Protein AF-K1SHK1-F1 (afdb_monomer)

Structure (mmCIF, N/CA/C/O backbone):
data_AF-K1SHK1-F1
#
_entry.id   AF-K1SHK1-F1
#
loop_
_atom_site.group_PDB
_atom_site.id
_atom_site.type_symbol
_atom_site.label_atom_id
_atom_site.label_alt_id
_atom_site.label_comp_id
_atom_site.label_asym_id
_atom_site.label_entity_id
_atom_site.label_seq_id
_atom_site.pdbx_PDB_ins_code
_atom_site.Cartn_x
_atom_site.Cartn_y
_atom_site.Cartn_z
_atom_site.occupancy
_atom_site.B_iso_or_equiv
_atom_site.auth_seq_id
_atom_site.auth_comp_id
_atom_site.auth_asym_id
_atom_site.auth_atom_id
_atom_site.pdbx_PDB_model_num
ATOM 1 N N . MET A 1 1 ? 2.068 -18.508 -7.326 1.00 62.22 1 MET A N 1
ATOM 2 C CA . MET A 1 1 ? 1.349 -17.843 -6.220 1.00 62.22 1 MET A CA 1
ATOM 3 C C . MET A 1 1 ? 2.300 -16.813 -5.642 1.00 62.22 1 MET A C 1
ATOM 5 O O . MET A 1 1 ? 3.350 -17.201 -5.154 1.00 62.22 1 MET A O 1
ATOM 9 N N . GLY A 1 2 ? 2.003 -15.531 -5.806 1.00 76.31 2 GLY A N 1
ATOM 10 C CA . GLY A 1 2 ? 2.840 -14.425 -5.348 1.00 76.31 2 GLY A CA 1
ATOM 11 C C . GLY A 1 2 ? 1.979 -13.176 -5.210 1.00 76.31 2 GLY A C 1
ATOM 12 O O . GLY A 1 2 ? 0.918 -13.101 -5.830 1.00 76.31 2 GLY A O 1
ATOM 13 N N . TYR A 1 3 ? 2.406 -12.241 -4.371 1.00 85.44 3 TYR A N 1
ATOM 14 C CA . TYR A 1 3 ? 1.719 -10.966 -4.191 1.00 85.44 3 TYR A CA 1
ATOM 15 C C . TYR A 1 3 ? 2.207 -9.970 -5.247 1.00 85.44 3 TYR A C 1
ATOM 17 O O . TYR A 1 3 ? 3.409 -9.869 -5.482 1.00 85.44 3 TYR A O 1
ATOM 25 N N . GLY A 1 4 ? 1.280 -9.253 -5.888 1.00 90.62 4 GLY A N 1
ATOM 26 C CA . GLY A 1 4 ? 1.608 -8.224 -6.883 1.00 90.62 4 GLY A CA 1
ATOM 27 C C . GLY A 1 4 ? 1.998 -6.878 -6.268 1.00 90.62 4 GLY A C 1
ATOM 28 O O . GLY A 1 4 ? 2.672 -6.079 -6.912 1.00 90.62 4 GLY A O 1
ATOM 29 N N . THR A 1 5 ? 1.630 -6.651 -5.008 1.00 92.75 5 THR A N 1
ATOM 30 C CA . THR A 1 5 ? 1.702 -5.340 -4.356 1.00 92.75 5 THR A CA 1
ATOM 31 C C . THR A 1 5 ? 2.065 -5.512 -2.883 1.00 92.75 5 THR A C 1
ATOM 33 O O . THR A 1 5 ? 1.709 -6.517 -2.265 1.00 92.75 5 THR A O 1
ATOM 36 N N . ALA A 1 6 ? 2.756 -4.530 -2.313 1.00 94.38 6 ALA A N 1
ATOM 37 C CA . ALA A 1 6 ? 3.052 -4.436 -0.889 1.00 94.38 6 ALA A CA 1
ATOM 38 C C . ALA A 1 6 ? 2.403 -3.181 -0.304 1.00 94.38 6 ALA A C 1
ATOM 40 O O . ALA A 1 6 ? 2.495 -2.102 -0.887 1.00 94.38 6 ALA A O 1
ATOM 41 N N . VAL A 1 7 ? 1.776 -3.324 0.862 1.00 94.94 7 VAL A N 1
ATOM 42 C CA . VAL A 1 7 ? 1.160 -2.225 1.613 1.00 94.94 7 VAL A CA 1
ATOM 43 C C . VAL A 1 7 ? 1.848 -2.124 2.969 1.00 94.94 7 VAL A C 1
ATOM 45 O O . VAL A 1 7 ? 2.088 -3.137 3.627 1.00 94.94 7 VAL A O 1
ATOM 48 N N . VAL A 1 8 ? 2.188 -0.906 3.382 1.00 94.69 8 VAL A N 1
ATOM 49 C CA . VAL A 1 8 ? 2.933 -0.642 4.613 1.00 94.69 8 VAL A CA 1
ATOM 50 C C . VAL A 1 8 ? 2.397 0.597 5.315 1.00 94.69 8 VAL A C 1
ATOM 52 O O . VAL A 1 8 ? 1.985 1.567 4.678 1.00 94.69 8 VAL A O 1
ATOM 55 N N . LEU A 1 9 ? 2.442 0.568 6.644 1.00 95.88 9 LEU A N 1
ATOM 56 C CA . LEU A 1 9 ? 2.297 1.761 7.462 1.00 95.88 9 LEU A CA 1
ATOM 57 C C . LEU A 1 9 ? 3.692 2.313 7.772 1.00 95.88 9 LEU A C 1
ATOM 59 O O . LEU A 1 9 ? 4.488 1.655 8.442 1.00 95.88 9 LEU A O 1
ATOM 63 N N . GLY A 1 10 ? 4.017 3.494 7.256 1.00 92.69 10 GLY A N 1
ATOM 64 C CA . GLY A 1 10 ? 5.384 3.996 7.278 1.00 92.69 10 GLY A CA 1
ATOM 65 C C . GLY A 1 10 ? 5.521 5.493 7.027 1.00 92.69 10 GLY A C 1
ATOM 66 O O . GLY A 1 10 ? 4.569 6.188 6.694 1.00 92.69 10 GLY A O 1
ATOM 67 N N . HIS A 1 11 ? 6.735 6.016 7.206 1.00 92.56 11 HIS A N 1
ATOM 68 C CA . HIS A 1 11 ? 6.978 7.455 7.116 1.00 92.56 11 HIS A CA 1
ATOM 69 C C . HIS A 1 11 ? 6.854 7.977 5.676 1.00 92.56 11 HIS A C 1
ATOM 71 O O . HIS A 1 11 ? 7.545 7.494 4.771 1.00 92.56 11 HIS A O 1
ATOM 77 N N . LYS A 1 12 ? 6.047 9.031 5.498 1.00 90.31 12 LYS A N 1
ATOM 78 C CA . LYS A 1 12 ? 5.712 9.643 4.201 1.00 90.31 12 LYS A CA 1
ATOM 79 C C . LYS A 1 12 ? 6.908 10.147 3.392 1.00 90.31 12 LYS A C 1
ATOM 81 O O . LYS A 1 12 ? 6.811 10.280 2.185 1.00 90.31 12 LYS A O 1
ATOM 86 N N . GLU A 1 13 ? 8.033 10.429 4.044 1.00 92.69 13 GLU A N 1
ATOM 87 C CA . GLU A 1 13 ? 9.266 10.915 3.394 1.00 92.69 13 GLU A CA 1
ATOM 88 C C . GLU A 1 13 ? 10.307 9.811 3.152 1.00 92.69 13 GLU A C 1
ATOM 90 O O . GLU A 1 13 ? 11.292 10.006 2.432 1.00 92.69 13 GLU A O 1
ATOM 95 N N . TYR A 1 14 ? 10.122 8.648 3.781 1.00 94.69 14 TYR A N 1
ATOM 96 C CA . TYR A 1 14 ? 11.058 7.531 3.684 1.00 94.69 14 TYR A CA 1
ATOM 97 C C . TYR A 1 14 ? 10.653 6.570 2.567 1.00 94.69 14 TYR A C 1
ATOM 99 O O . TYR A 1 14 ? 11.452 6.279 1.681 1.00 94.69 14 TYR A O 1
ATOM 107 N N . TYR A 1 15 ? 9.399 6.117 2.575 1.00 94.25 15 TYR A N 1
ATOM 108 C CA . TYR A 1 15 ? 8.925 5.072 1.667 1.00 94.25 15 TYR 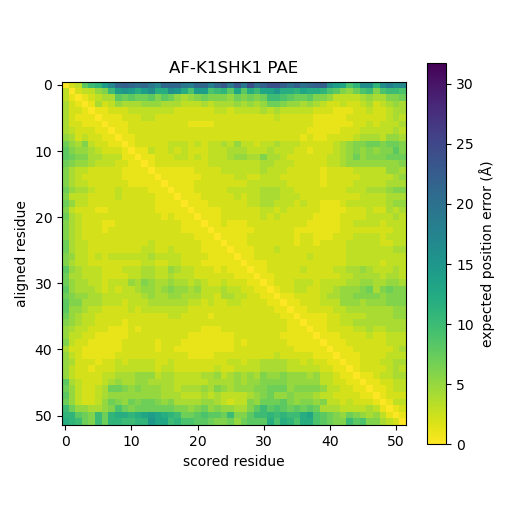A CA 1
ATOM 109 C C . TYR A 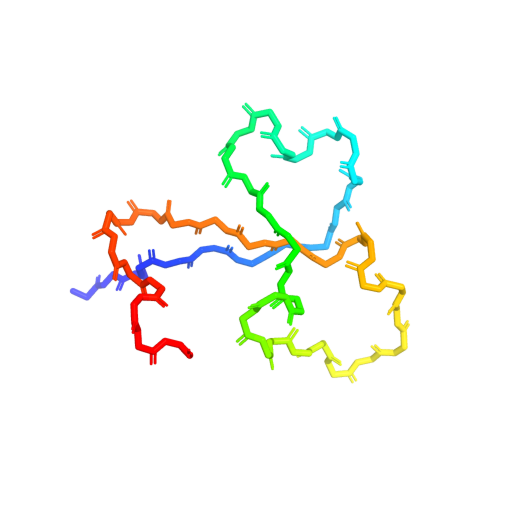1 15 ? 8.818 5.473 0.185 1.00 94.25 15 TYR A C 1
ATOM 111 O O . TYR A 1 15 ? 9.100 4.611 -0.653 1.00 94.25 15 TYR A O 1
ATOM 119 N N . PRO A 1 16 ? 8.542 6.739 -0.197 1.00 93.69 16 PRO 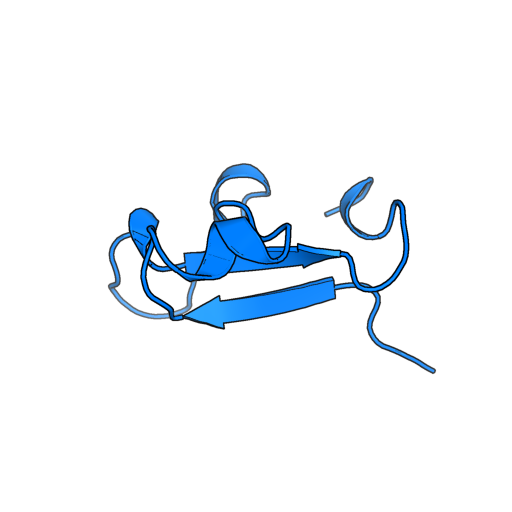A N 1
ATOM 120 C CA . PRO A 1 16 ? 8.559 7.121 -1.612 1.00 93.69 16 PRO A CA 1
ATOM 121 C C . PRO A 1 16 ? 9.900 6.895 -2.313 1.00 93.69 16 PRO A C 1
ATOM 123 O O . PRO A 1 16 ? 9.936 6.718 -3.527 1.00 93.69 16 PRO A O 1
ATOM 126 N N . ARG A 1 17 ? 11.005 6.822 -1.558 1.00 94.94 17 ARG A N 1
ATOM 127 C CA . ARG A 1 17 ? 12.346 6.518 -2.089 1.00 94.94 17 ARG A CA 1
ATOM 128 C C . ARG A 1 17 ? 12.431 5.138 -2.751 1.00 94.94 17 ARG A C 1
ATOM 130 O O . ARG A 1 17 ? 13.344 4.908 -3.534 1.00 94.94 17 ARG A O 1
ATOM 137 N N . PHE A 1 18 ? 11.491 4.243 -2.445 1.00 92.75 18 PHE A N 1
ATOM 138 C CA . PHE A 1 18 ? 11.425 2.873 -2.961 1.00 92.75 18 PHE A CA 1
ATOM 139 C C . PHE A 1 18 ? 10.231 2.648 -3.902 1.00 92.75 18 PHE A C 1
ATOM 141 O O . PHE A 1 18 ? 9.828 1.509 -4.110 1.00 92.75 18 PHE A O 1
ATOM 148 N N . GLY A 1 19 ? 9.633 3.717 -4.439 1.00 91.94 19 GLY A N 1
ATOM 149 C CA . GLY A 1 19 ? 8.494 3.617 -5.359 1.00 91.94 19 GLY A CA 1
ATOM 150 C C . GLY A 1 19 ? 7.134 3.447 -4.679 1.00 91.94 19 GLY A C 1
ATOM 151 O O . GLY A 1 19 ? 6.145 3.188 -5.359 1.00 91.94 19 GLY A O 1
ATOM 152 N N . TYR A 1 20 ? 7.056 3.617 -3.354 1.00 95.94 20 TYR A N 1
ATOM 153 C CA . TYR A 1 20 ? 5.768 3.643 -2.667 1.00 95.94 20 TYR A CA 1
ATOM 154 C C . TYR A 1 20 ? 5.028 4.964 -2.916 1.00 95.94 20 TYR A C 1
ATOM 156 O O . TYR A 1 20 ? 5.610 6.047 -2.867 1.00 95.94 20 TYR A O 1
ATOM 164 N N . ARG A 1 21 ? 3.711 4.874 -3.078 1.00 94.81 21 ARG A N 1
ATOM 165 C CA . ARG A 1 21 ? 2.758 5.994 -3.148 1.00 94.81 21 ARG A CA 1
ATOM 166 C C . ARG A 1 21 ? 1.692 5.846 -2.068 1.00 94.81 21 ARG A C 1
ATOM 168 O O . ARG A 1 21 ? 1.681 4.838 -1.366 1.00 94.81 21 ARG A O 1
ATOM 175 N N . LYS A 1 22 ? 0.809 6.830 -1.901 1.00 95.94 22 LYS A N 1
ATOM 176 C CA . LYS A 1 22 ? -0.246 6.726 -0.886 1.00 95.94 22 LYS A CA 1
ATOM 177 C C . LYS A 1 22 ? -1.238 5.634 -1.278 1.00 95.94 22 LYS A C 1
ATOM 179 O O . LYS A 1 22 ? -1.687 5.581 -2.419 1.00 95.94 22 LYS A O 1
ATOM 184 N N . ALA A 1 23 ? -1.606 4.792 -0.319 1.00 96.06 23 ALA A N 1
ATOM 185 C CA . ALA A 1 23 ? -2.569 3.710 -0.519 1.00 96.06 23 ALA A CA 1
ATOM 186 C C . ALA A 1 23 ? -3.966 4.243 -0.896 1.00 96.06 23 ALA A C 1
ATOM 188 O O . ALA A 1 23 ? -4.657 3.649 -1.720 1.00 96.06 23 ALA A O 1
ATOM 189 N N . ILE A 1 24 ? -4.331 5.418 -0.370 1.00 95.56 24 ILE A N 1
ATOM 190 C CA . ILE A 1 24 ? -5.621 6.061 -0.649 1.00 95.56 24 ILE A CA 1
ATOM 191 C C . ILE A 1 24 ? -5.782 6.495 -2.112 1.00 95.56 24 ILE A C 1
ATOM 193 O O . ILE A 1 24 ? -6.905 6.572 -2.598 1.00 95.56 24 ILE A O 1
ATOM 197 N N . ASP A 1 25 ? -4.681 6.710 -2.846 1.00 93.88 25 ASP A N 1
ATOM 198 C CA . ASP A 1 25 ? -4.736 7.034 -4.281 1.00 93.88 25 ASP A CA 1
ATOM 199 C C . ASP A 1 25 ? -5.292 5.864 -5.116 1.00 93.88 25 ASP A C 1
ATOM 201 O O . ASP A 1 25 ? -5.611 6.042 -6.289 1.00 93.88 25 ASP A O 1
ATOM 205 N N . LEU A 1 26 ? -5.363 4.674 -4.512 1.00 92.94 26 LEU A N 1
ATOM 206 C CA . LEU A 1 26 ? -5.931 3.447 -5.060 1.00 92.94 26 LEU A CA 1
ATOM 207 C C . LEU A 1 26 ? -7.204 3.007 -4.308 1.00 92.94 26 LEU A C 1
ATOM 209 O O . LEU A 1 26 ? -7.619 1.864 -4.419 1.00 92.94 26 LEU A O 1
ATOM 213 N N . GLY A 1 27 ? -7.792 3.866 -3.467 1.00 93.19 27 GLY A N 1
ATOM 214 C CA . GLY A 1 27 ? -8.971 3.512 -2.666 1.00 93.19 27 GLY A CA 1
ATOM 215 C C . GLY A 1 27 ? -8.713 2.491 -1.548 1.00 93.19 27 GLY A C 1
ATOM 216 O O . GLY A 1 27 ? -9.663 1.981 -0.960 1.00 93.19 27 GLY A O 1
ATOM 217 N N . ILE A 1 28 ? -7.449 2.185 -1.229 1.00 92.75 28 ILE A N 1
ATOM 218 C CA . ILE A 1 28 ? -7.102 1.257 -0.148 1.00 92.75 28 ILE A CA 1
ATOM 219 C C . ILE A 1 28 ? -7.124 2.004 1.187 1.00 92.75 28 ILE A C 1
ATOM 221 O O . ILE A 1 28 ? -6.296 2.886 1.443 1.00 92.75 28 ILE A O 1
ATOM 225 N N . GLU A 1 29 ? -8.033 1.588 2.063 1.00 93.75 29 GLU A N 1
ATOM 226 C CA . GLU A 1 29 ? -8.159 2.089 3.429 1.00 93.75 29 GLU A CA 1
ATOM 227 C C . GLU A 1 29 ? -7.694 1.052 4.452 1.00 93.75 29 GLU A C 1
ATOM 229 O O . GLU A 1 29 ? -7.826 -0.160 4.265 1.00 93.75 29 GLU A O 1
ATOM 234 N N . PHE A 1 30 ? -7.128 1.536 5.555 1.00 91.69 30 PHE A N 1
ATOM 235 C CA . PHE A 1 30 ? -6.732 0.680 6.664 1.00 91.69 30 PHE A CA 1
ATOM 236 C C . PHE A 1 30 ? -7.914 0.492 7.622 1.00 91.69 30 PHE A C 1
ATOM 238 O O . PHE A 1 30 ? -8.694 1.421 7.823 1.00 91.69 30 PHE A O 1
ATOM 245 N N . PRO A 1 31 ? -8.045 -0.679 8.271 1.00 92.94 31 PRO A N 1
ATOM 246 C CA . PRO A 1 31 ? -9.183 -0.989 9.141 1.00 92.94 31 PRO A CA 1
ATOM 247 C C . PRO A 1 31 ? -9.124 -0.286 10.514 1.00 92.94 31 PRO A C 1
ATOM 249 O O . PRO A 1 31 ? -9.750 -0.740 11.469 1.00 92.94 31 PRO A O 1
ATOM 252 N N . PHE A 1 32 ? -8.338 0.782 10.648 1.00 93.75 32 PHE A N 1
ATOM 253 C CA . PHE A 1 32 ? -8.136 1.544 11.878 1.00 93.75 32 PHE A CA 1
ATOM 254 C C . PHE A 1 32 ? -7.821 3.010 11.563 1.00 93.75 32 PHE A C 1
ATOM 256 O O . PHE A 1 32 ? -7.381 3.334 10.462 1.00 93.75 32 PHE A O 1
ATOM 263 N N . GLU A 1 33 ? -8.033 3.897 12.539 1.00 93.62 33 GLU A N 1
ATOM 264 C CA . GLU A 1 33 ? -7.814 5.335 12.368 1.00 93.62 33 GLU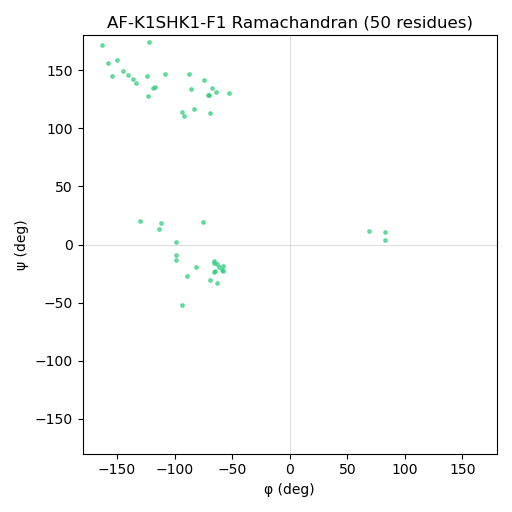 A CA 1
ATOM 265 C C . GLU A 1 33 ? -6.321 5.651 12.223 1.00 93.62 33 GLU A C 1
ATOM 267 O O . GLU A 1 33 ? -5.526 5.468 13.147 1.00 93.62 33 GLU A O 1
ATOM 272 N N . VAL A 1 34 ? -5.934 6.118 11.038 1.00 93.12 34 VAL A N 1
ATOM 273 C CA . VAL A 1 34 ? -4.570 6.541 10.740 1.00 93.12 34 VAL A CA 1
ATOM 274 C C . VAL A 1 34 ? -4.572 7.560 9.606 1.00 93.12 34 VAL A C 1
ATOM 276 O O . VAL A 1 34 ? -5.377 7.470 8.681 1.00 93.12 34 VAL A O 1
ATOM 279 N N . SER A 1 35 ? -3.668 8.543 9.655 1.00 94.88 35 SER A N 1
ATOM 280 C CA . SER A 1 35 ? -3.547 9.498 8.550 1.00 94.88 35 SER A CA 1
ATOM 281 C C . SER A 1 35 ? -3.100 8.774 7.279 1.00 94.88 35 SER A C 1
ATOM 283 O O . SER A 1 35 ? -2.101 8.044 7.276 1.00 94.88 35 SER A O 1
ATOM 285 N N . HIS A 1 36 ? -3.802 9.026 6.172 1.00 93.62 36 HIS A N 1
ATOM 286 C CA . HIS A 1 36 ? -3.475 8.463 4.861 1.00 93.62 36 HIS A CA 1
ATOM 287 C C . HIS A 1 36 ? -2.056 8.814 4.392 1.00 93.62 36 HIS A C 1
ATOM 289 O O . HIS A 1 36 ? -1.519 8.146 3.514 1.00 93.62 36 HIS A O 1
ATOM 295 N N . GLU A 1 37 ? -1.420 9.842 4.966 1.00 94.81 37 GLU A N 1
ATOM 296 C CA . GLU A 1 37 ? -0.028 10.181 4.657 1.00 94.81 37 GLU A CA 1
ATOM 297 C C . GLU A 1 37 ? 0.972 9.095 5.075 1.00 94.81 37 GLU A C 1
ATOM 299 O O . GLU A 1 37 ? 2.061 9.042 4.511 1.00 94.81 37 GLU A O 1
ATOM 304 N N . TYR A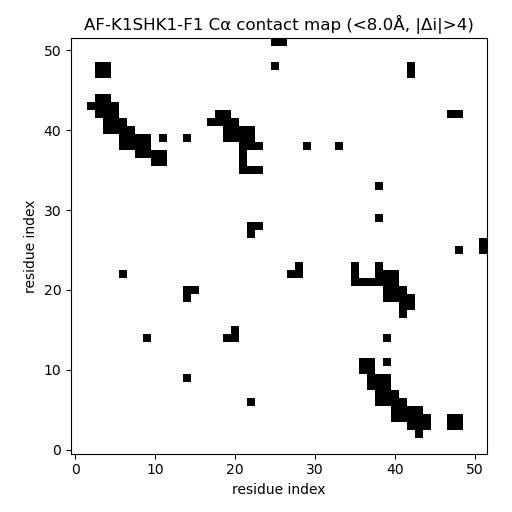 1 38 ? 0.608 8.234 6.029 1.00 95.69 38 T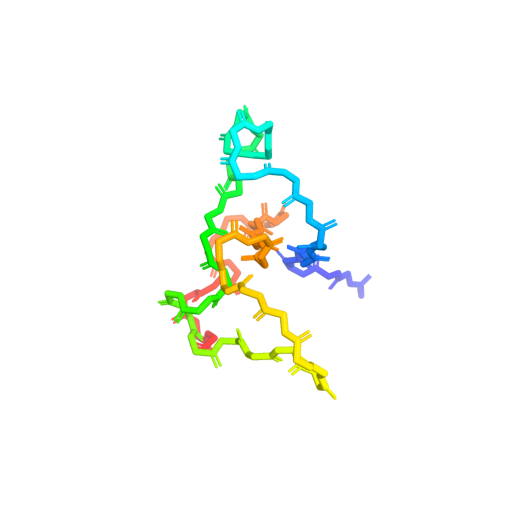YR A N 1
ATOM 305 C CA . TYR A 1 38 ? 1.447 7.130 6.496 1.00 95.69 38 TYR A CA 1
ATOM 306 C C . TYR A 1 38 ? 1.084 5.785 5.857 1.00 95.69 38 TYR A C 1
ATOM 308 O O . TYR A 1 38 ? 1.804 4.805 6.037 1.00 95.69 38 TYR A O 1
ATOM 316 N N . CYS A 1 39 ? -0.024 5.719 5.117 1.00 96.44 39 CYS A N 1
ATOM 317 C CA . CYS A 1 39 ? -0.494 4.505 4.458 1.00 96.44 39 CYS A CA 1
ATOM 318 C C . CYS A 1 39 ? 0.072 4.447 3.044 1.00 96.44 39 CYS A C 1
ATOM 320 O O . CYS A 1 39 ? -0.326 5.230 2.181 1.00 96.44 39 CYS A O 1
ATOM 322 N N . MET A 1 40 ? 0.992 3.520 2.797 1.00 96.38 40 MET A N 1
ATOM 323 C CA . MET A 1 40 ? 1.796 3.497 1.581 1.00 96.38 40 MET A CA 1
ATOM 324 C C . MET A 1 40 ? 1.656 2.161 0.841 1.00 96.38 40 MET A C 1
ATOM 326 O O . MET A 1 40 ? 1.557 1.109 1.467 1.00 96.38 40 MET A O 1
ATOM 330 N N . VAL A 1 41 ? 1.685 2.192 -0.491 1.00 96.12 41 VAL A N 1
ATOM 331 C CA . VAL A 1 41 ? 1.568 1.029 -1.385 1.00 96.12 41 VAL A CA 1
ATOM 332 C C . VAL A 1 41 ? 2.636 1.071 -2.479 1.00 96.12 41 VAL A C 1
ATOM 334 O O . VAL A 1 41 ? 2.909 2.141 -3.021 1.00 96.12 41 VAL A O 1
ATOM 337 N N . ALA A 1 42 ? 3.235 -0.072 -2.811 1.00 95.31 42 ALA A N 1
ATOM 338 C CA . ALA A 1 42 ? 4.175 -0.224 -3.923 1.00 95.31 42 ALA A CA 1
ATOM 339 C C . ALA A 1 42 ? 3.886 -1.489 -4.730 1.00 95.31 42 ALA A C 1
ATOM 341 O O . ALA A 1 42 ? 3.580 -2.544 -4.172 1.00 95.31 42 ALA A O 1
ATOM 342 N N . GLU A 1 43 ? 4.046 -1.392 -6.046 1.00 93.75 43 GLU A N 1
ATOM 343 C CA . GLU A 1 43 ? 4.019 -2.548 -6.935 1.00 93.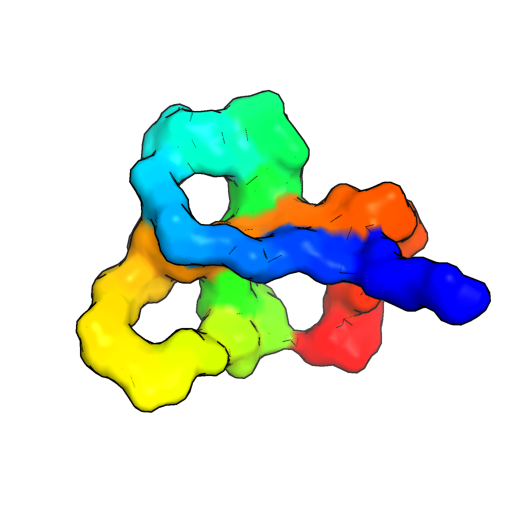75 43 GLU A CA 1
ATOM 344 C C . GLU A 1 43 ? 5.279 -3.399 -6.752 1.00 93.75 43 GLU A C 1
ATOM 346 O O . GLU A 1 43 ? 6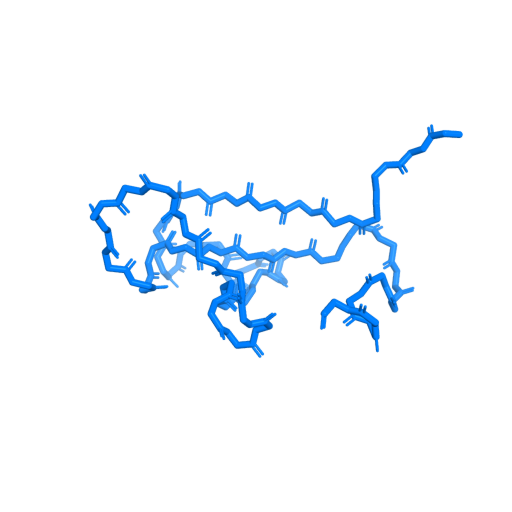.403 -2.904 -6.819 1.00 93.75 43 GLU A O 1
ATOM 351 N N . LEU A 1 44 ? 5.084 -4.699 -6.535 1.00 91.12 44 LEU A N 1
ATOM 352 C CA . LEU A 1 44 ? 6.145 -5.707 -6.594 1.00 91.12 44 LEU A CA 1
ATOM 353 C C . LEU A 1 44 ? 6.289 -6.270 -8.012 1.00 91.12 44 LEU A C 1
ATOM 355 O O . LEU A 1 44 ? 7.366 -6.717 -8.401 1.00 91.12 44 LEU A O 1
ATOM 359 N N . ILE A 1 45 ? 5.194 -6.248 -8.775 1.00 90.19 45 ILE A N 1
ATOM 360 C CA . ILE A 1 45 ? 5.126 -6.629 -10.183 1.00 90.19 45 ILE A CA 1
ATOM 361 C C . ILE A 1 45 ? 4.572 -5.418 -10.947 1.00 90.19 45 ILE A C 1
ATOM 363 O O . ILE A 1 45 ? 3.521 -4.914 -10.547 1.00 90.19 45 ILE A O 1
ATOM 367 N N . PRO A 1 46 ? 5.233 -4.951 -12.022 1.00 88.56 46 PRO A N 1
ATOM 368 C CA . PRO A 1 46 ? 4.735 -3.826 -12.812 1.00 88.56 46 PRO A CA 1
ATOM 369 C C . PRO A 1 46 ? 3.289 -4.047 -13.273 1.00 88.56 46 PRO A C 1
ATOM 371 O O . PRO A 1 46 ? 2.980 -5.111 -13.813 1.00 88.56 46 PRO A O 1
ATOM 374 N N . GLY A 1 47 ? 2.423 -3.056 -13.057 1.00 88.31 47 GLY A N 1
ATOM 375 C CA . GLY A 1 47 ? 1.009 -3.099 -13.456 1.00 88.31 47 GLY A CA 1
ATOM 376 C C . GLY A 1 47 ? 0.084 -3.831 -12.475 1.00 88.31 47 GLY A C 1
ATOM 377 O O . GLY A 1 47 ? -1.114 -3.970 -12.716 1.00 88.31 47 GLY A O 1
ATOM 378 N N . ALA A 1 48 ? 0.594 -4.293 -11.329 1.00 88.75 48 ALA A N 1
ATOM 379 C CA . ALA A 1 48 ? -0.224 -4.972 -10.323 1.00 88.75 48 ALA A CA 1
ATOM 380 C C . ALA A 1 48 ? -1.333 -4.095 -9.706 1.00 88.75 48 ALA A C 1
ATOM 382 O O . ALA A 1 48 ? -2.257 -4.635 -9.098 1.00 88.75 48 ALA A O 1
ATOM 383 N N . THR A 1 49 ? -1.261 -2.768 -9.847 1.00 85.44 49 THR A N 1
ATOM 384 C CA . THR A 1 49 ? -2.276 -1.819 -9.359 1.00 85.44 49 THR A CA 1
ATOM 385 C C . THR A 1 49 ? -3.261 -1.353 -10.431 1.00 85.44 49 THR A C 1
ATOM 387 O O . THR A 1 49 ? -4.154 -0.576 -10.114 1.00 85.44 49 THR A O 1
ATOM 390 N N . GLU A 1 50 ? -3.173 -1.845 -11.673 1.00 85.81 50 GLU A N 1
ATOM 391 C CA . GLU A 1 50 ? -4.054 -1.409 -12.774 1.00 85.81 50 GLU A CA 1
ATOM 392 C C . GLU A 1 50 ? -5.537 -1.778 -12.580 1.00 85.81 50 GLU A C 1
ATOM 394 O O . GLU A 1 50 ? -6.396 -1.216 -13.252 1.00 85.81 50 GLU A O 1
ATOM 399 N N . ASN A 1 51 ? -5.848 -2.704 -11.664 1.00 77.06 51 ASN A N 1
ATOM 400 C CA . ASN A 1 51 ? -7.216 -3.155 -11.363 1.00 77.06 51 ASN A CA 1
ATOM 401 C C . ASN A 1 51 ? -7.536 -3.147 -9.857 1.00 77.06 51 ASN A C 1
ATOM 403 O O . ASN A 1 51 ? -8.414 -3.895 -9.422 1.00 77.06 51 ASN A O 1
ATOM 407 N N . VAL A 1 52 ? -6.772 -2.389 -9.063 1.00 74.56 52 VAL A N 1
ATOM 408 C CA . VAL A 1 52 ? -7.069 -2.171 -7.637 1.00 74.56 52 VAL A CA 1
ATOM 409 C C . VAL A 1 52 ? -8.203 -1.167 -7.486 1.00 74.56 52 VAL A C 1
ATOM 411 O O . VAL A 1 52 ? -8.174 -0.143 -8.204 1.00 74.56 52 VAL A O 1
#

Mean predicted aligned error: 3.41 Å

Solvent-accessible surface area (backbone atoms only — not comparable to full-atom values): 3281 Å² total; per-residue (Å²): 140,81,76,38,60,48,77,46,83,48,57,66,84,61,48,48,80,74,64,31,43,52,25,55,85,54,73,50,77,70,103,60,98,68,68,57,68,30,32,32,29,28,69,72,36,92,72,54,64,81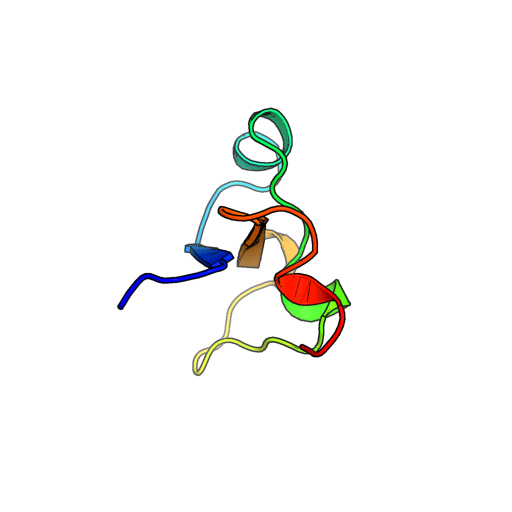,84,93

Nearest PDB structures (foldseek):
  4rs2-assembly1_A  TM=8.931E-01  e=3.635E-02  Escherichia coli str. K-12 substr. MG1655
  3mpo-assembly1_A  TM=3.503E-01  e=3.966E+00  Levilactobacillus brevis ATCC 367

Sequence (52 aa):
MGYGTAVVLGHKEYYPRFGYRKAIDLGIEFPFEVSHEYCMVAELIPGATENV

Organism: NCBI:txid408170

Secondary structure (DSSP, 8-state):
---SEEEEE--TTTGGGGT-EEGGGGT---SS---GGGEEEEESSTTTTTT-

pLDDT: mean 91.43, std 6.3, range [62.22, 96.44]

Radius of gyration: 10.74 Å; Cα contacts (8 Å, |Δi|>4): 73; chains: 1; bounding box: 22×29×26 Å

Foldseek 3Di:
DDQQKDKDQAALVPVVVVVKDQPVVLPDDDPDDDPSSRIIMHTPHPCSSVPD